Protein AF-A0A9N8WHA2-F1 (afdb_monomer_lite)

Sequence (95 aa):
MSRTQELTMQDITWKMIESAQIKIIKEAFRLRYRKDSKFISEYAGYVKNLRNAENQDEYIKYTAITLFPNSQDIENGIKDRHMTEEAVEDVLIDE

Foldseek 3Di:
DDPPPPPDPDPCDLVNVLVVLVVVLVVCVVVVPDCPDPSNCVSVVLSVCLVVDPDNVVSVVVVCCVVPVDPVVVVVVVVVPPPPPVVVVVVVDDD

Organism: NCBI:txid144530

Structure (mmCIF, N/CA/C/O backbone):
data_AF-A0A9N8WHA2-F1
#
_entry.id   AF-A0A9N8WHA2-F1
#
loop_
_atom_site.group_PDB
_atom_site.id
_atom_site.type_symbol
_atom_site.label_atom_id
_atom_site.label_alt_id
_atom_site.label_comp_id
_atom_site.label_asym_id
_atom_site.label_entity_id
_atom_site.label_seq_id
_atom_site.pdbx_PDB_ins_code
_atom_site.Cartn_x
_atom_site.Cartn_y
_atom_site.Cartn_z
_atom_site.occupancy
_atom_site.B_iso_or_equiv
_atom_site.auth_seq_id
_atom_site.auth_comp_id
_atom_site.auth_asym_id
_atom_site.auth_atom_id
_atom_site.pdbx_PDB_model_num
ATOM 1 N N . MET A 1 1 ? -11.029 34.459 -9.566 1.00 33.81 1 MET A N 1
ATOM 2 C CA . MET A 1 1 ? -10.135 33.743 -10.502 1.00 33.81 1 MET A CA 1
ATOM 3 C C . MET A 1 1 ? -9.613 32.518 -9.777 1.00 33.81 1 MET A C 1
ATOM 5 O O . MET A 1 1 ? -8.685 32.642 -8.988 1.00 33.81 1 MET A O 1
ATOM 9 N N . SER A 1 2 ? -10.276 31.376 -9.954 1.00 37.69 2 SER A N 1
ATOM 10 C CA . SER A 1 2 ? -9.890 30.125 -9.301 1.00 37.69 2 SER A CA 1
ATOM 11 C C . SER A 1 2 ? -8.648 29.575 -9.989 1.00 37.69 2 SER A C 1
ATOM 13 O O . SER A 1 2 ? -8.642 29.345 -11.196 1.00 37.69 2 SER A O 1
ATOM 15 N N . ARG A 1 3 ? -7.564 29.443 -9.225 1.00 43.09 3 ARG A N 1
ATOM 16 C CA . ARG A 1 3 ? -6.315 28.845 -9.683 1.00 43.09 3 ARG A CA 1
ATOM 17 C C . ARG A 1 3 ? -6.523 27.332 -9.675 1.00 43.09 3 ARG A C 1
ATOM 19 O O . ARG A 1 3 ? -6.245 26.692 -8.668 1.00 43.09 3 ARG A O 1
ATOM 26 N N . THR A 1 4 ? -7.041 26.775 -10.769 1.00 42.50 4 THR A N 1
ATOM 27 C CA . THR A 1 4 ? -6.960 25.332 -11.023 1.00 42.50 4 THR A CA 1
ATOM 28 C C . THR A 1 4 ? -5.480 24.983 -10.997 1.00 42.50 4 THR A C 1
ATOM 30 O O . THR A 1 4 ? -4.728 25.384 -11.884 1.00 42.50 4 THR A O 1
ATOM 33 N N . GLN A 1 5 ? -5.029 24.356 -9.911 1.00 52.19 5 GLN A N 1
ATOM 34 C CA . GLN A 1 5 ? -3.679 23.826 -9.830 1.00 52.19 5 GLN A CA 1
ATOM 35 C C . GLN A 1 5 ? -3.585 22.748 -10.902 1.00 52.19 5 GLN A C 1
ATOM 37 O O . GLN A 1 5 ? -4.160 21.671 -10.774 1.00 52.19 5 GLN A O 1
ATOM 42 N N . GLU A 1 6 ? -2.913 23.084 -11.995 1.00 41.88 6 GLU A N 1
ATOM 43 C CA . GLU A 1 6 ? -2.472 22.144 -13.006 1.00 41.88 6 GLU A CA 1
ATOM 44 C C . GLU A 1 6 ? -1.620 21.101 -12.271 1.00 41.88 6 GLU A C 1
ATOM 46 O O . GLU A 1 6 ? -0.492 21.374 -11.853 1.00 41.88 6 GLU A O 1
ATOM 51 N N . LEU A 1 7 ? -2.218 19.941 -11.980 1.00 45.12 7 LEU A N 1
ATOM 52 C CA . LEU A 1 7 ? -1.532 18.795 -11.398 1.00 45.12 7 LEU A CA 1
ATOM 53 C C . LEU A 1 7 ? -0.489 18.355 -12.420 1.00 45.12 7 LEU A C 1
ATOM 55 O O . LEU A 1 7 ? -0.755 17.525 -13.285 1.00 45.12 7 LEU A O 1
ATOM 59 N N . THR A 1 8 ? 0.698 18.956 -12.356 1.00 47.94 8 THR A N 1
ATOM 60 C CA . THR A 1 8 ? 1.868 18.430 -13.052 1.00 47.94 8 THR A CA 1
ATOM 61 C C . THR A 1 8 ? 1.966 16.955 -12.679 1.00 47.94 8 THR A C 1
ATOM 63 O O . THR A 1 8 ? 2.008 16.627 -11.491 1.00 47.94 8 THR A O 1
ATOM 66 N N . MET A 1 9 ? 1.902 16.066 -13.677 1.00 50.12 9 MET A N 1
ATOM 67 C CA . MET A 1 9 ? 2.112 14.632 -13.489 1.00 50.12 9 MET A CA 1
ATOM 68 C C . MET A 1 9 ? 3.550 14.432 -13.010 1.00 50.12 9 MET A C 1
ATOM 70 O O . MET A 1 9 ? 4.457 14.191 -13.798 1.00 50.12 9 MET A O 1
ATOM 74 N N . GLN A 1 10 ? 3.779 14.612 -11.714 1.00 61.81 10 GLN A N 1
ATOM 75 C CA . GLN A 1 10 ? 4.990 14.142 -11.073 1.00 61.81 10 GLN A CA 1
ATOM 76 C C . GLN A 1 10 ? 4.967 12.622 -11.175 1.00 61.81 10 GLN A C 1
ATOM 78 O O . GLN A 1 10 ? 3.946 12.002 -10.859 1.00 61.81 10 GLN A O 1
ATOM 83 N N . ASP A 1 11 ? 6.074 12.035 -11.625 1.00 76.50 11 ASP A N 1
ATOM 84 C CA . ASP A 1 11 ? 6.226 10.586 -11.667 1.00 76.50 11 ASP A CA 1
ATOM 85 C C . ASP A 1 11 ? 5.894 10.014 -10.284 1.00 76.50 11 ASP A C 1
ATOM 87 O O . ASP A 1 11 ? 6.551 10.319 -9.283 1.00 76.50 11 ASP A O 1
ATOM 91 N N . ILE A 1 12 ? 4.822 9.222 -10.208 1.00 81.00 12 ILE A N 1
ATOM 92 C CA . ILE A 1 12 ? 4.383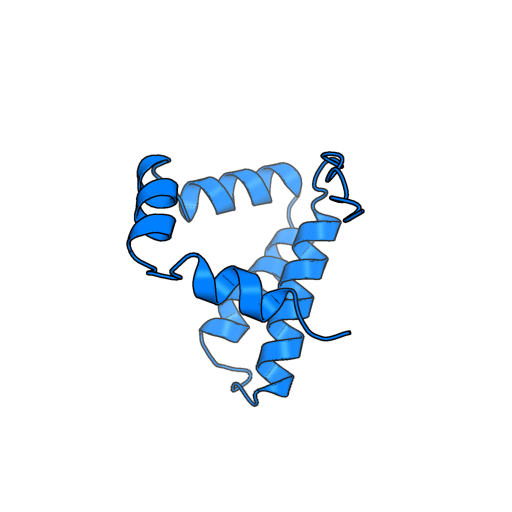 8.618 -8.953 1.00 81.00 12 ILE A CA 1
ATOM 93 C C . ILE A 1 12 ? 5.459 7.624 -8.526 1.00 81.00 12 ILE A C 1
ATOM 95 O O . ILE A 1 12 ? 5.607 6.556 -9.114 1.00 81.00 12 ILE A O 1
ATOM 99 N N . THR A 1 13 ? 6.197 7.966 -7.475 1.00 91.50 13 THR A N 1
ATOM 100 C CA . THR A 1 13 ? 7.229 7.081 -6.928 1.00 91.50 13 THR A CA 1
ATOM 101 C C . THR A 1 13 ? 6.627 6.063 -5.965 1.00 91.50 13 THR A C 1
ATOM 103 O O . THR A 1 13 ? 5.634 6.327 -5.275 1.00 91.50 13 THR A O 1
ATOM 106 N N . TRP A 1 14 ? 7.286 4.914 -5.808 1.00 93.62 14 TRP A N 1
ATOM 1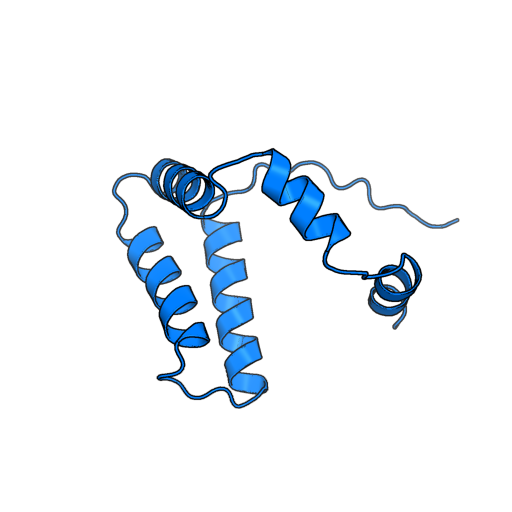07 C CA . TRP A 1 14 ? 6.884 3.922 -4.810 1.00 93.62 14 TRP A CA 1
ATOM 108 C C . TRP A 1 14 ? 6.837 4.480 -3.377 1.00 93.62 14 TRP A C 1
ATOM 110 O O . TRP A 1 14 ? 6.028 4.037 -2.562 1.00 93.62 14 TRP A O 1
ATOM 120 N N . LYS A 1 15 ? 7.646 5.504 -3.073 1.00 94.75 15 LYS A N 1
ATOM 121 C CA . LYS A 1 15 ? 7.636 6.224 -1.790 1.00 94.75 15 LYS A CA 1
ATOM 122 C C . LYS A 1 15 ? 6.366 7.033 -1.558 1.00 94.75 15 LYS A C 1
ATOM 124 O O . LYS A 1 15 ? 5.890 7.115 -0.420 1.00 94.75 15 LYS A O 1
ATOM 129 N N . MET A 1 16 ? 5.797 7.611 -2.612 1.00 94.75 16 MET A N 1
ATOM 130 C CA . MET A 1 16 ? 4.506 8.299 -2.530 1.00 94.75 16 MET A CA 1
ATOM 131 C C . MET A 1 16 ? 3.388 7.298 -2.238 1.00 94.75 16 MET A C 1
ATOM 133 O O . MET A 1 16 ? 2.565 7.541 -1.354 1.00 94.75 16 MET A O 1
ATOM 137 N N . ILE A 1 17 ? 3.416 6.137 -2.898 1.00 94.62 17 ILE A N 1
ATOM 138 C CA . ILE A 1 17 ? 2.446 5.059 -2.666 1.00 94.62 17 ILE A CA 1
ATOM 139 C C . ILE A 1 17 ? 2.588 4.493 -1.246 1.00 94.62 17 ILE A C 1
ATOM 141 O O . ILE A 1 17 ? 1.591 4.382 -0.536 1.00 94.62 17 ILE A O 1
ATOM 145 N N . GLU A 1 18 ? 3.810 4.217 -0.781 1.00 96.81 18 GLU A N 1
ATOM 146 C CA . GLU A 1 18 ? 4.085 3.809 0.606 1.00 96.81 18 GLU A CA 1
ATOM 147 C C . GLU A 1 18 ? 3.477 4.804 1.609 1.00 96.81 18 GLU A C 1
ATOM 149 O O . GLU A 1 18 ? 2.774 4.422 2.549 1.00 96.81 18 GLU A O 1
ATOM 154 N N . SER A 1 19 ? 3.717 6.096 1.384 1.00 96.81 19 SER A N 1
ATOM 155 C CA . SER A 1 19 ? 3.232 7.167 2.255 1.00 96.81 19 SER A CA 1
ATOM 156 C C . SER A 1 19 ? 1.706 7.245 2.277 1.00 96.81 19 SER A C 1
ATOM 158 O O . SER A 1 19 ? 1.120 7.436 3.345 1.00 96.81 19 SER A O 1
ATOM 160 N N . ALA A 1 20 ? 1.050 7.067 1.127 1.00 96.19 20 ALA A N 1
ATOM 161 C CA . ALA A 1 20 ? -0.407 7.040 1.032 1.00 96.19 20 ALA A CA 1
ATOM 162 C C . ALA A 1 20 ? -1.005 5.866 1.824 1.00 96.19 20 ALA A C 1
ATOM 164 O O . ALA A 1 20 ? -1.922 6.061 2.622 1.00 96.19 20 ALA A O 1
ATOM 165 N N . GLN A 1 21 ? -0.430 4.669 1.691 1.00 96.69 21 GLN A N 1
ATOM 166 C CA . GLN A 1 21 ? -0.868 3.476 2.424 1.00 96.69 21 GLN A CA 1
ATOM 167 C C . GLN A 1 21 ? -0.723 3.667 3.945 1.00 96.69 21 GLN A C 1
ATOM 169 O O . GLN A 1 21 ? -1.642 3.365 4.707 1.00 96.69 21 GLN A O 1
ATOM 174 N N . ILE A 1 22 ? 0.387 4.260 4.403 1.00 97.81 22 ILE A N 1
ATOM 175 C CA . ILE A 1 22 ? 0.600 4.586 5.825 1.00 97.81 22 ILE A CA 1
ATOM 176 C C . ILE A 1 22 ? -0.422 5.611 6.334 1.00 97.81 22 ILE A C 1
ATOM 178 O O . ILE A 1 22 ? -0.903 5.474 7.461 1.00 97.81 22 ILE A O 1
ATOM 182 N N . LYS A 1 23 ? -0.759 6.638 5.540 1.00 97.81 23 LYS A N 1
ATOM 183 C CA . LYS A 1 23 ? -1.785 7.627 5.915 1.00 97.81 23 LYS A CA 1
ATOM 184 C C . LYS A 1 23 ? -3.146 6.963 6.124 1.00 97.81 23 LYS A C 1
ATOM 186 O O . LYS A 1 23 ? -3.783 7.232 7.135 1.00 97.81 23 LYS A O 1
ATOM 191 N N . ILE A 1 24 ? -3.534 6.037 5.247 1.00 95.94 24 ILE A N 1
ATOM 192 C CA . ILE A 1 24 ? -4.791 5.283 5.379 1.00 95.94 24 ILE A CA 1
ATOM 193 C C . ILE A 1 24 ? -4.820 4.472 6.682 1.00 95.94 24 ILE A C 1
ATOM 195 O O . ILE A 1 24 ? -5.798 4.532 7.425 1.00 95.94 24 ILE A O 1
ATOM 199 N N . ILE A 1 25 ? -3.726 3.780 7.019 1.00 95.62 25 ILE A N 1
ATOM 200 C CA . ILE A 1 25 ? -3.612 3.035 8.286 1.00 95.62 25 ILE A CA 1
ATOM 201 C C . ILE A 1 25 ? -3.742 3.976 9.495 1.00 95.62 25 ILE A C 1
ATOM 203 O O . ILE A 1 25 ? -4.451 3.663 10.453 1.00 95.62 25 ILE A O 1
ATOM 207 N N . LYS A 1 26 ? -3.070 5.137 9.463 1.00 96.62 26 LYS A N 1
ATOM 208 C CA . LYS A 1 26 ? -3.136 6.137 10.543 1.00 96.62 26 LYS A CA 1
ATOM 209 C C . LYS A 1 26 ? -4.555 6.668 10.741 1.00 96.62 26 LYS A C 1
ATOM 211 O O . LYS A 1 26 ? -5.018 6.719 11.880 1.00 96.62 26 LYS A O 1
ATOM 216 N N . GLU A 1 27 ? -5.246 7.007 9.657 1.00 97.75 27 GLU A N 1
ATOM 217 C CA . GLU A 1 27 ? -6.633 7.473 9.721 1.00 97.75 27 GLU A CA 1
ATOM 218 C C . GLU A 1 27 ? -7.581 6.386 10.225 1.00 97.75 27 GLU A C 1
ATOM 220 O O . GLU A 1 27 ? -8.425 6.650 11.079 1.00 97.75 27 GLU A O 1
ATOM 225 N N . ALA A 1 28 ? -7.396 5.136 9.806 1.00 95.44 28 ALA A N 1
ATOM 226 C CA . ALA A 1 28 ? -8.189 4.032 10.329 1.00 95.44 28 ALA A CA 1
ATOM 227 C C . ALA A 1 28 ? -7.981 3.831 11.842 1.00 95.44 28 ALA A C 1
ATOM 229 O O . ALA A 1 28 ? -8.948 3.610 12.574 1.00 95.44 28 ALA A O 1
ATOM 230 N N . PHE A 1 29 ? -6.759 4.002 12.358 1.00 95.06 29 PHE A N 1
ATOM 231 C CA . PHE A 1 29 ? -6.543 4.029 13.808 1.00 95.06 29 PHE A CA 1
ATOM 232 C C . PHE A 1 29 ? -7.205 5.228 14.490 1.00 95.06 29 PHE A C 1
ATOM 234 O O . PHE A 1 29 ? -7.786 5.055 15.565 1.00 95.06 29 PHE A O 1
ATOM 241 N N . ARG A 1 30 ? -7.183 6.418 13.875 1.00 96.38 30 ARG A N 1
ATOM 242 C CA . ARG A 1 30 ? -7.906 7.597 14.385 1.00 96.38 30 ARG A CA 1
ATOM 243 C C . ARG A 1 30 ? -9.414 7.333 14.474 1.00 96.38 30 ARG A C 1
ATOM 245 O O . ARG A 1 30 ? -10.048 7.722 15.453 1.00 96.38 30 ARG A O 1
ATOM 252 N N . LEU A 1 31 ? -9.959 6.597 13.508 1.00 96.56 31 LEU A N 1
ATOM 253 C CA . LEU A 1 31 ? -11.350 6.134 13.458 1.00 96.56 31 LEU A CA 1
ATOM 254 C C . LEU A 1 31 ? -11.620 4.874 14.304 1.00 96.56 31 LEU A C 1
ATOM 256 O O . LEU A 1 31 ? -12.704 4.302 14.229 1.00 96.56 31 LEU A O 1
ATOM 260 N N . ARG A 1 32 ? -10.665 4.452 15.144 1.00 95.25 32 ARG A N 1
ATOM 261 C CA . ARG A 1 32 ? -10.784 3.322 16.085 1.00 95.25 32 ARG A CA 1
ATOM 262 C C . ARG A 1 32 ? -11.009 1.951 15.431 1.00 95.25 32 ARG A C 1
ATOM 264 O O . ARG A 1 32 ? -11.546 1.049 16.077 1.00 95.25 32 ARG A O 1
ATOM 271 N N . TYR A 1 33 ? -10.550 1.750 14.195 1.00 94.75 33 TYR A N 1
ATOM 272 C CA . TYR A 1 33 ? -10.481 0.409 13.609 1.00 94.75 33 TYR A CA 1
ATOM 273 C C . TYR A 1 33 ? -9.587 -0.495 14.466 1.00 94.75 33 TYR A C 1
ATOM 275 O O . TYR A 1 33 ? -8.540 -0.075 14.971 1.00 94.75 33 TYR A O 1
ATOM 283 N N . ARG A 1 34 ? -9.986 -1.763 14.627 1.00 94.19 34 ARG A N 1
ATOM 284 C CA . ARG A 1 34 ? -9.167 -2.733 15.362 1.00 94.19 34 ARG A CA 1
ATOM 285 C C . ARG A 1 34 ? -7.884 -3.040 14.591 1.00 94.19 34 ARG A C 1
ATOM 287 O O . ARG A 1 34 ? -7.896 -3.144 13.364 1.00 94.19 34 ARG A O 1
ATOM 294 N N . LYS A 1 35 ? -6.779 -3.222 15.319 1.00 88.75 35 LYS A N 1
ATOM 295 C CA . LYS A 1 35 ? -5.451 -3.501 14.741 1.00 88.75 35 LYS A CA 1
ATOM 296 C C . LYS A 1 35 ? -5.402 -4.794 13.928 1.00 88.75 35 LYS A C 1
ATOM 298 O O . LYS A 1 35 ? -4.635 -4.879 12.980 1.00 88.75 35 LYS A O 1
ATOM 303 N N . ASP A 1 36 ? -6.211 -5.769 14.309 1.00 90.75 36 ASP A N 1
ATOM 304 C CA . ASP A 1 36 ? -6.369 -7.071 13.663 1.00 90.75 36 ASP A CA 1
ATOM 305 C C . ASP A 1 36 ? -7.478 -7.081 12.599 1.00 90.75 36 ASP A C 1
ATOM 307 O O . ASP A 1 36 ? -7.788 -8.130 12.039 1.00 90.75 36 ASP A O 1
ATOM 311 N N . SER A 1 37 ? -8.090 -5.930 12.298 1.00 95.31 37 SER A N 1
ATOM 312 C CA . SER A 1 37 ? -9.080 -5.860 11.226 1.00 95.31 37 SER A CA 1
ATOM 313 C C . SER A 1 37 ? -8.440 -6.184 9.878 1.00 95.31 37 SER A C 1
ATOM 315 O O . SER A 1 37 ? -7.316 -5.765 9.588 1.00 95.31 37 SER A O 1
ATOM 317 N N . LYS A 1 38 ? -9.202 -6.885 9.029 1.00 94.88 38 LYS A N 1
ATOM 318 C CA . LYS A 1 38 ? -8.783 -7.242 7.670 1.00 94.88 38 LYS A CA 1
ATOM 319 C C . LYS A 1 38 ? -8.265 -6.016 6.906 1.00 94.88 38 LYS A C 1
ATOM 321 O O . LYS A 1 38 ? -7.153 -6.062 6.395 1.00 94.88 38 LYS A O 1
ATOM 326 N N . PHE A 1 39 ? -8.994 -4.900 6.977 1.00 92.56 39 PHE A N 1
ATOM 327 C CA . PHE A 1 39 ? -8.594 -3.616 6.398 1.00 92.56 39 PHE A CA 1
ATOM 328 C C . PHE A 1 39 ? -7.186 -3.182 6.837 1.00 92.56 39 PHE A C 1
ATOM 330 O O . PHE A 1 39 ? -6.306 -3.005 6.003 1.00 92.56 39 PHE A O 1
ATOM 337 N N . ILE A 1 40 ? -6.922 -3.073 8.145 1.00 95.69 40 ILE A N 1
ATOM 338 C CA . ILE A 1 40 ? -5.589 -2.680 8.634 1.00 95.69 40 ILE A CA 1
ATOM 339 C C . ILE A 1 40 ? -4.521 -3.679 8.175 1.00 95.69 40 ILE A C 1
ATOM 341 O O . ILE A 1 40 ? -3.437 -3.270 7.754 1.00 95.69 40 ILE A O 1
ATOM 345 N N . SER A 1 41 ? -4.823 -4.978 8.243 1.00 95.12 41 SER A N 1
ATOM 346 C CA . SER A 1 41 ? -3.870 -6.032 7.893 1.00 95.12 41 SER A CA 1
ATOM 347 C C . SER A 1 41 ? -3.481 -6.025 6.412 1.00 95.12 41 SER A C 1
ATOM 349 O O . SER A 1 41 ? -2.310 -6.237 6.102 1.00 95.12 41 SER A O 1
ATOM 351 N N . GLU A 1 42 ? -4.412 -5.713 5.507 1.00 94.56 42 GLU A N 1
ATOM 352 C CA . GLU A 1 42 ? -4.162 -5.647 4.063 1.00 94.56 42 GLU A CA 1
ATOM 353 C C . GLU A 1 42 ? -3.232 -4.480 3.715 1.00 94.56 42 GLU A C 1
ATOM 355 O O . GLU A 1 42 ? -2.202 -4.683 3.069 1.00 94.56 42 GLU A O 1
ATOM 360 N N . TYR A 1 43 ? -3.519 -3.279 4.225 1.00 96.00 43 TYR A N 1
ATOM 361 C CA . TYR A 1 43 ? -2.677 -2.098 3.998 1.00 96.00 43 TYR A CA 1
ATOM 362 C C . TYR A 1 43 ? -1.294 -2.242 4.652 1.00 96.00 43 TYR A C 1
ATOM 364 O O . TYR A 1 43 ? -0.268 -1.903 4.054 1.00 96.00 43 TYR A O 1
ATOM 372 N N . ALA A 1 44 ? -1.229 -2.780 5.874 1.00 96.12 44 ALA A N 1
ATOM 373 C CA . ALA A 1 44 ? 0.046 -3.039 6.542 1.00 96.12 44 ALA A CA 1
ATOM 374 C C . ALA A 1 44 ? 0.862 -4.119 5.808 1.00 96.12 44 ALA A C 1
ATOM 376 O O . ALA A 1 44 ? 2.082 -3.985 5.668 1.00 96.12 44 ALA A O 1
ATOM 377 N N . GLY A 1 45 ? 0.191 -5.162 5.310 1.00 96.50 45 GLY A N 1
ATOM 378 C CA . GLY A 1 45 ? 0.782 -6.207 4.479 1.00 96.50 45 GLY A CA 1
ATOM 379 C C . GLY A 1 45 ? 1.357 -5.645 3.181 1.00 96.50 45 GLY A C 1
ATOM 380 O O . GLY A 1 45 ? 2.507 -5.935 2.854 1.00 96.50 45 GLY A O 1
ATOM 381 N N . TYR A 1 46 ? 0.617 -4.762 2.505 1.00 97.00 46 TYR A N 1
ATOM 382 C CA . TYR A 1 46 ? 1.092 -4.069 1.310 1.00 97.00 46 TYR A CA 1
ATOM 383 C C . TYR A 1 46 ? 2.383 -3.287 1.582 1.00 97.00 46 TYR A C 1
ATOM 385 O O . TYR A 1 46 ? 3.367 -3.463 0.868 1.00 97.00 46 TYR A O 1
ATOM 393 N N . VAL A 1 47 ? 2.417 -2.461 2.636 1.00 97.56 47 VAL A N 1
ATOM 394 C CA . VAL A 1 47 ? 3.613 -1.671 2.993 1.00 97.56 47 VAL A CA 1
ATOM 395 C C . VAL A 1 47 ? 4.803 -2.578 3.298 1.00 97.56 47 VAL A C 1
ATOM 397 O O . VAL A 1 47 ? 5.922 -2.302 2.861 1.00 97.56 47 VAL A O 1
ATOM 400 N N . LYS A 1 48 ? 4.576 -3.670 4.037 1.00 97.94 48 LYS A N 1
ATOM 401 C CA . LYS A 1 48 ? 5.624 -4.645 4.357 1.00 97.94 48 LYS A CA 1
ATOM 402 C C . LYS A 1 48 ? 6.203 -5.270 3.088 1.00 97.94 48 LYS A C 1
ATOM 404 O O . LYS A 1 48 ? 7.421 -5.317 2.945 1.00 97.94 48 LYS A O 1
ATOM 409 N N . ASN A 1 49 ? 5.349 -5.731 2.183 1.00 97.56 49 ASN A N 1
ATOM 410 C CA . ASN A 1 49 ? 5.777 -6.381 0.949 1.00 97.56 49 ASN A CA 1
ATOM 411 C C . ASN A 1 49 ? 6.469 -5.392 0.003 1.00 97.56 49 ASN A C 1
ATOM 413 O O . ASN A 1 49 ? 7.531 -5.712 -0.517 1.00 97.56 49 ASN A O 1
ATOM 417 N N . LEU A 1 50 ? 5.949 -4.167 -0.126 1.00 97.25 50 LEU A N 1
ATOM 418 C CA . LEU A 1 50 ? 6.564 -3.105 -0.925 1.00 97.25 50 LEU A CA 1
ATOM 419 C C . LEU A 1 50 ? 7.992 -2.789 -0.461 1.00 97.25 50 LEU A C 1
ATOM 421 O O . LEU A 1 50 ? 8.894 -2.664 -1.279 1.00 97.25 50 LEU A O 1
ATOM 425 N N . ARG A 1 51 ? 8.221 -2.684 0.853 1.00 97.31 51 ARG A N 1
ATOM 426 C CA . ARG A 1 51 ? 9.561 -2.420 1.412 1.00 97.31 51 ARG A CA 1
ATOM 427 C C . ARG A 1 51 ? 10.560 -3.545 1.158 1.00 97.31 51 ARG A C 1
ATOM 429 O O . ARG A 1 51 ? 11.754 -3.271 1.101 1.00 97.31 51 ARG A O 1
ATOM 436 N N . ASN A 1 52 ? 10.071 -4.777 1.048 1.00 97.88 52 ASN A N 1
ATOM 437 C CA . ASN A 1 52 ? 10.889 -5.977 0.892 1.00 97.88 52 ASN A CA 1
ATOM 438 C C . ASN A 1 52 ? 11.012 -6.439 -0.567 1.00 97.88 52 ASN A C 1
ATOM 440 O O . ASN A 1 52 ? 11.704 -7.420 -0.825 1.00 97.88 52 ASN A O 1
ATOM 444 N N . ALA A 1 53 ? 10.326 -5.785 -1.504 1.00 97.44 53 ALA A N 1
ATOM 445 C CA . ALA A 1 53 ? 10.397 -6.129 -2.914 1.00 97.44 53 ALA A CA 1
ATOM 446 C C . ALA A 1 53 ? 11.800 -5.841 -3.470 1.00 97.44 53 ALA A C 1
ATOM 448 O O . ALA A 1 53 ? 12.372 -4.785 -3.197 1.00 97.44 53 ALA A O 1
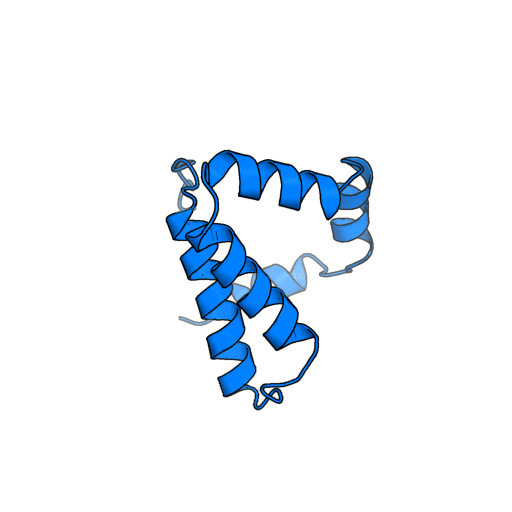ATOM 449 N N . GLU A 1 54 ? 12.319 -6.756 -4.293 1.00 97.25 54 GLU A N 1
ATOM 450 C CA . GLU A 1 54 ? 13.574 -6.553 -5.034 1.00 97.25 54 GLU A CA 1
ATOM 451 C C . GLU A 1 54 ? 13.469 -5.356 -5.988 1.00 97.25 54 GLU A C 1
ATOM 453 O O . GLU A 1 54 ? 14.418 -4.592 -6.149 1.00 97.25 54 GLU A O 1
ATOM 458 N N . ASN A 1 55 ? 12.280 -5.165 -6.567 1.00 96.81 55 ASN A N 1
ATOM 459 C CA . ASN A 1 55 ? 11.918 -4.025 -7.394 1.00 96.81 55 ASN A CA 1
ATOM 460 C C . ASN A 1 55 ? 10.535 -3.503 -6.974 1.00 96.81 55 ASN A C 1
ATOM 462 O O . ASN A 1 55 ? 9.509 -4.155 -7.187 1.00 96.81 55 ASN A O 1
ATOM 466 N N . GLN A 1 56 ? 10.504 -2.322 -6.355 1.00 96.12 56 GLN A N 1
ATOM 467 C CA . GLN A 1 56 ? 9.282 -1.726 -5.813 1.00 96.12 56 GLN A CA 1
ATOM 468 C C . GLN A 1 56 ? 8.292 -1.336 -6.911 1.00 96.12 56 GLN A C 1
ATOM 470 O O . GLN A 1 56 ? 7.089 -1.553 -6.754 1.00 96.12 56 GLN A O 1
ATOM 475 N N . ASP A 1 57 ? 8.788 -0.798 -8.024 1.00 91.81 57 ASP A N 1
ATOM 476 C CA . ASP A 1 57 ? 7.945 -0.346 -9.130 1.00 91.81 57 ASP A CA 1
ATOM 477 C C . ASP A 1 57 ? 7.280 -1.537 -9.827 1.00 91.81 57 ASP A C 1
ATOM 479 O O . ASP A 1 57 ? 6.102 -1.484 -10.183 1.00 91.81 57 ASP A O 1
ATOM 483 N N . GLU A 1 58 ? 8.008 -2.642 -9.980 1.00 94.12 58 GLU A N 1
ATOM 484 C CA . GLU A 1 58 ? 7.462 -3.888 -10.516 1.00 94.12 58 GLU A CA 1
ATOM 485 C C . GLU A 1 58 ? 6.440 -4.523 -9.561 1.00 94.12 58 GLU A C 1
ATOM 487 O O . GLU A 1 58 ? 5.350 -4.904 -9.992 1.00 94.12 58 GLU A O 1
ATOM 492 N N . TYR A 1 59 ? 6.722 -4.545 -8.254 1.00 96.25 59 TYR A N 1
ATOM 493 C CA . TYR A 1 59 ? 5.759 -5.001 -7.248 1.00 96.25 59 TYR A CA 1
ATOM 494 C C . TYR A 1 59 ? 4.452 -4.191 -7.285 1.00 96.25 59 TYR A C 1
ATOM 496 O O . TYR A 1 59 ? 3.362 -4.769 -7.247 1.00 96.25 59 TYR A O 1
ATOM 504 N N . ILE A 1 60 ? 4.543 -2.861 -7.395 1.00 92.75 60 ILE A N 1
ATOM 505 C CA . ILE A 1 60 ? 3.375 -1.977 -7.524 1.00 92.75 60 ILE A CA 1
ATOM 506 C C . ILE A 1 60 ? 2.577 -2.327 -8.779 1.00 92.75 60 ILE A C 1
ATOM 508 O O . ILE A 1 60 ? 1.360 -2.497 -8.691 1.00 92.75 60 ILE A O 1
ATOM 512 N N . LYS A 1 61 ? 3.250 -2.467 -9.928 1.00 89.62 61 LYS A N 1
ATOM 513 C CA . LYS A 1 61 ? 2.603 -2.809 -11.203 1.00 89.62 61 LYS A CA 1
ATOM 514 C C . LYS A 1 61 ? 1.860 -4.140 -11.114 1.00 89.62 61 LYS A C 1
ATOM 516 O O . LYS A 1 61 ? 0.677 -4.184 -11.444 1.00 89.62 61 LYS A O 1
ATOM 521 N N . TYR A 1 62 ? 2.498 -5.199 -10.617 1.00 91.50 62 TYR A N 1
ATOM 522 C CA . TYR A 1 62 ? 1.833 -6.497 -10.466 1.00 91.50 62 TYR A CA 1
ATOM 523 C C . TYR A 1 62 ? 0.685 -6.456 -9.467 1.00 91.50 62 TYR A C 1
ATOM 525 O O . TYR A 1 62 ? -0.362 -7.056 -9.717 1.00 91.50 62 TYR A O 1
ATOM 533 N N . THR A 1 63 ? 0.849 -5.737 -8.357 1.00 90.50 63 THR A N 1
ATOM 534 C CA . THR A 1 63 ? -0.226 -5.602 -7.371 1.00 90.50 63 THR A CA 1
ATOM 535 C C . THR A 1 63 ? -1.425 -4.878 -7.980 1.00 90.50 63 THR A C 1
ATOM 537 O O . THR A 1 63 ? -2.553 -5.332 -7.812 1.00 90.50 63 THR A O 1
ATOM 540 N N . ALA A 1 64 ? -1.198 -3.812 -8.752 1.00 87.31 64 ALA A N 1
ATOM 541 C CA . ALA A 1 64 ? -2.256 -3.095 -9.457 1.00 87.31 64 ALA A CA 1
ATOM 542 C C . ALA A 1 64 ? -2.963 -3.983 -10.493 1.00 87.31 64 ALA A C 1
ATOM 544 O O . ALA A 1 64 ? -4.187 -4.028 -10.497 1.00 87.31 64 ALA A O 1
ATOM 545 N N . ILE A 1 65 ? -2.216 -4.742 -11.303 1.00 84.88 65 ILE A N 1
ATOM 546 C CA . ILE A 1 65 ? -2.789 -5.692 -12.275 1.00 84.88 65 ILE A CA 1
ATOM 547 C C . ILE A 1 65 ? -3.609 -6.777 -11.565 1.00 84.88 65 ILE A C 1
ATOM 549 O O . ILE A 1 65 ? -4.677 -7.151 -12.031 1.00 84.88 65 ILE A O 1
ATOM 553 N N . THR A 1 66 ? -3.139 -7.274 -10.419 1.00 84.38 66 THR A N 1
ATOM 554 C CA . THR A 1 66 ? -3.848 -8.315 -9.658 1.00 84.38 66 THR A CA 1
ATOM 555 C C . THR A 1 66 ? -5.144 -7.789 -9.043 1.00 84.38 66 THR A C 1
ATOM 557 O O . THR A 1 66 ? -6.146 -8.499 -9.022 1.00 84.38 66 THR A O 1
ATOM 560 N N . LEU A 1 67 ? -5.131 -6.556 -8.528 1.00 82.00 67 LEU A N 1
ATOM 561 C CA . LEU A 1 67 ? -6.299 -5.927 -7.904 1.00 82.00 67 LEU A CA 1
ATOM 562 C C . LEU A 1 67 ? -7.307 -5.402 -8.931 1.00 82.00 67 LEU A C 1
ATOM 564 O O . LEU A 1 67 ? -8.504 -5.383 -8.655 1.00 82.00 67 LEU A O 1
ATOM 568 N N . PHE A 1 68 ? -6.825 -4.993 -10.103 1.00 80.19 68 PHE A N 1
ATOM 569 C CA . PHE A 1 68 ? -7.617 -4.422 -11.188 1.00 80.19 68 PHE A CA 1
ATOM 570 C C . PHE A 1 68 ? -7.296 -5.156 -12.499 1.00 80.19 68 PHE A C 1
ATOM 572 O O . PHE A 1 68 ? -6.666 -4.586 -13.392 1.00 80.19 68 PHE A O 1
ATOM 579 N N . PRO A 1 69 ? -7.699 -6.436 -12.620 1.00 69.31 69 PRO A N 1
ATOM 580 C CA . PRO A 1 69 ? -7.334 -7.277 -13.758 1.00 69.31 69 PRO A CA 1
ATOM 581 C C . PRO A 1 69 ? -7.930 -6.799 -15.088 1.00 69.31 69 PRO A C 1
ATOM 583 O O . PRO A 1 69 ? -7.365 -7.104 -16.136 1.00 69.31 69 PRO A O 1
ATOM 586 N N . ASN A 1 70 ? -9.014 -6.011 -15.064 1.00 72.38 70 ASN A N 1
ATOM 587 C CA . ASN A 1 70 ? -9.602 -5.409 -16.258 1.00 72.38 70 ASN A CA 1
ATOM 588 C C . ASN A 1 70 ? -9.626 -3.881 -16.154 1.00 72.38 70 ASN A C 1
ATOM 590 O O . ASN A 1 70 ? -10.123 -3.311 -15.183 1.00 72.38 70 ASN A O 1
ATOM 594 N N . SER A 1 71 ? -9.193 -3.202 -17.215 1.00 55.50 71 SER A N 1
ATOM 595 C CA . SER A 1 71 ? -9.331 -1.746 -17.356 1.00 55.50 71 SER A CA 1
ATOM 596 C C . SER A 1 71 ? -10.794 -1.274 -17.364 1.00 55.50 71 SER A C 1
ATOM 598 O O . SER A 1 71 ? -11.065 -0.144 -16.968 1.00 55.50 71 SER A O 1
ATOM 600 N N . GLN A 1 72 ? -11.743 -2.140 -17.747 1.00 56.22 72 GLN A N 1
ATOM 601 C CA . GLN A 1 72 ? -13.185 -1.855 -17.696 1.00 56.22 72 GLN A CA 1
ATOM 602 C C . GLN A 1 72 ? -13.742 -1.787 -16.262 1.00 56.22 72 GLN A C 1
ATOM 604 O O . GLN A 1 72 ? -14.678 -1.031 -16.011 1.00 56.22 72 GLN A O 1
ATOM 609 N N . ASP A 1 73 ? -13.146 -2.499 -15.301 1.00 52.84 73 ASP A N 1
ATOM 610 C CA . ASP A 1 73 ? -13.610 -2.496 -13.905 1.00 52.84 73 ASP A CA 1
ATOM 611 C C . ASP A 1 73 ? -13.223 -1.203 -13.169 1.00 52.84 73 ASP A C 1
ATOM 613 O O . ASP A 1 73 ? -13.878 -0.810 -12.206 1.00 52.84 73 ASP A O 1
ATOM 617 N N . ILE A 1 74 ? -12.204 -0.486 -13.656 1.00 52.75 74 ILE A N 1
ATOM 618 C CA . ILE A 1 74 ? -11.841 0.853 -13.168 1.00 52.75 74 ILE A CA 1
ATOM 619 C C . ILE A 1 74 ? -12.926 1.865 -13.564 1.00 52.75 74 ILE A C 1
ATOM 621 O O . ILE A 1 74 ? -13.357 2.662 -12.734 1.00 52.75 74 ILE A O 1
ATOM 625 N N . GLU A 1 75 ? -13.412 1.804 -14.807 1.00 50.44 75 GLU A N 1
ATOM 626 C CA . GLU A 1 75 ? -14.485 2.675 -15.300 1.00 50.44 75 GLU A CA 1
ATOM 627 C C . GLU A 1 75 ? -15.833 2.343 -14.638 1.00 50.44 75 GLU A C 1
ATOM 629 O O . GLU A 1 75 ? -16.578 3.245 -14.250 1.00 50.44 75 GLU A O 1
ATOM 634 N N . ASN A 1 76 ? -16.126 1.056 -14.433 1.00 50.53 76 ASN A N 1
ATOM 635 C CA . ASN A 1 76 ? -17.353 0.615 -13.770 1.00 50.53 76 ASN A CA 1
ATOM 636 C C . ASN A 1 76 ? -17.320 0.848 -12.251 1.00 50.53 76 ASN A C 1
ATOM 638 O O . ASN A 1 76 ? -18.333 1.234 -11.685 1.00 50.53 76 ASN A O 1
ATOM 642 N N . GLY A 1 77 ? -16.165 0.741 -11.586 1.00 50.28 77 GLY A N 1
ATOM 643 C CA . GLY A 1 77 ? -16.018 1.062 -10.159 1.00 50.28 77 GLY A CA 1
ATOM 644 C C . GLY A 1 77 ? -16.112 2.561 -9.829 1.00 50.28 77 GLY A C 1
ATOM 645 O O . GLY A 1 77 ? -16.359 2.919 -8.670 1.00 50.28 77 GLY A O 1
ATOM 646 N N . ILE A 1 78 ? -15.921 3.429 -10.832 1.00 52.78 78 ILE A N 1
ATOM 647 C CA . ILE A 1 78 ? -16.222 4.871 -10.776 1.00 52.78 78 ILE A CA 1
ATOM 648 C C . ILE A 1 78 ? -17.727 5.119 -10.977 1.00 52.78 78 ILE A C 1
ATOM 650 O O . ILE A 1 78 ? -18.267 6.036 -10.372 1.00 52.78 78 ILE A O 1
ATOM 654 N N . LYS A 1 79 ? -18.418 4.289 -11.770 1.00 47.34 79 LYS A N 1
ATOM 655 C CA . LYS A 1 79 ? -19.868 4.402 -12.024 1.00 47.34 79 LYS A CA 1
ATOM 656 C C . LYS A 1 79 ? -20.734 3.772 -10.922 1.00 47.34 79 LYS A C 1
ATOM 658 O O . LYS A 1 79 ? -21.772 4.328 -10.584 1.00 47.34 79 LYS A O 1
ATOM 663 N N . ASP A 1 80 ? -20.293 2.665 -10.323 1.00 46.81 80 ASP A N 1
ATOM 664 C CA . ASP A 1 80 ? -21.025 1.933 -9.274 1.00 46.81 80 ASP A CA 1
ATOM 665 C C . ASP A 1 80 ? -20.953 2.617 -7.903 1.00 46.81 80 ASP A C 1
ATOM 667 O O . ASP A 1 80 ? -21.807 2.409 -7.038 1.00 46.81 80 ASP A O 1
ATOM 671 N N . ARG A 1 81 ? -19.961 3.487 -7.698 1.00 47.03 81 ARG A N 1
ATOM 672 C CA . ARG A 1 81 ? -20.007 4.482 -6.630 1.00 47.03 81 ARG A CA 1
ATOM 673 C C . ARG A 1 81 ? -20.602 5.748 -7.217 1.00 47.03 81 ARG A C 1
ATOM 675 O O . ARG A 1 81 ? -19.868 6.582 -7.728 1.00 47.03 81 ARG A O 1
ATOM 682 N N . HIS A 1 82 ? -21.915 5.916 -7.080 1.00 45.69 82 HIS A N 1
ATOM 683 C CA . HIS A 1 82 ? -22.558 7.230 -7.112 1.00 45.69 82 HIS A CA 1
ATOM 684 C C . HIS A 1 82 ? -21.955 8.138 -6.016 1.00 45.69 82 HIS A C 1
ATOM 686 O O . HIS A 1 82 ? -22.592 8.425 -5.008 1.00 45.69 82 HIS A O 1
ATOM 692 N N . MET A 1 83 ? -20.715 8.596 -6.185 1.00 46.62 83 MET A N 1
ATOM 693 C CA . MET A 1 83 ? -20.392 9.961 -5.811 1.00 46.62 83 MET A CA 1
ATOM 694 C C . MET A 1 83 ? -20.910 10.785 -6.977 1.00 46.62 83 MET A C 1
ATOM 696 O O . MET A 1 83 ? -20.262 10.903 -8.015 1.00 46.62 83 MET A O 1
ATOM 700 N N . THR A 1 84 ? -22.150 11.248 -6.841 1.00 47.78 84 THR A N 1
ATOM 701 C CA . THR A 1 84 ? -22.656 12.349 -7.655 1.00 47.78 84 THR A CA 1
ATOM 702 C C . THR A 1 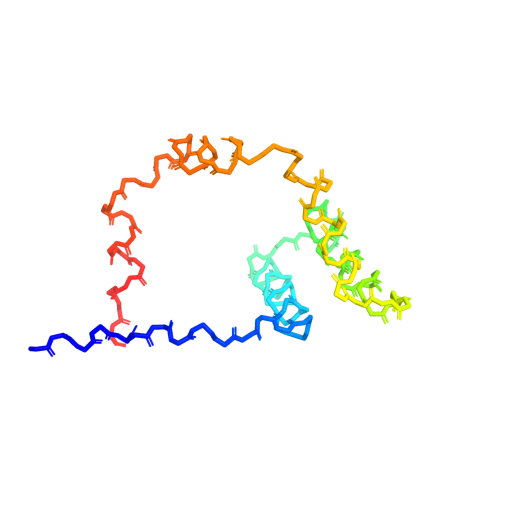84 ? -21.629 13.480 -7.600 1.00 47.78 84 THR A C 1
ATOM 704 O O . THR A 1 84 ? -20.951 13.640 -6.585 1.00 47.78 84 THR A O 1
ATOM 707 N N . GLU A 1 85 ? -21.477 14.238 -8.686 1.00 49.16 85 GLU A N 1
ATOM 708 C CA . GLU A 1 85 ? -20.518 15.356 -8.787 1.00 49.16 85 GLU A CA 1
ATOM 709 C C . GLU A 1 85 ? -20.583 16.312 -7.572 1.00 49.16 85 GLU A C 1
ATOM 711 O O . GLU A 1 85 ? -19.568 16.865 -7.165 1.00 49.16 85 GLU A O 1
ATOM 716 N N . GLU A 1 86 ? -21.740 16.379 -6.911 1.00 48.66 86 GLU A N 1
ATOM 717 C CA . GLU A 1 86 ? -22.011 17.071 -5.644 1.00 48.66 86 GLU A CA 1
ATOM 718 C C . GLU A 1 86 ? -21.105 16.631 -4.466 1.00 48.66 86 GLU A C 1
ATOM 720 O O . GLU A 1 86 ? -20.616 17.468 -3.714 1.00 48.66 86 GLU A O 1
ATOM 725 N N . ALA A 1 87 ? -20.775 15.339 -4.331 1.00 49.47 87 ALA A N 1
ATOM 726 C CA . ALA A 1 87 ? -19.923 14.835 -3.240 1.00 49.47 87 ALA A CA 1
ATOM 727 C C . ALA A 1 87 ? -18.423 15.132 -3.439 1.00 49.47 87 ALA A C 1
ATOM 729 O O . ALA A 1 87 ? -17.632 14.995 -2.505 1.00 49.47 87 ALA A O 1
ATOM 730 N N . VAL A 1 88 ? -18.014 15.504 -4.657 1.00 49.00 88 VAL A N 1
ATOM 731 C CA . VAL A 1 88 ? -16.633 15.914 -4.959 1.00 49.00 88 VAL A CA 1
ATOM 732 C C . VAL A 1 88 ? -16.438 17.405 -4.656 1.00 49.00 88 VAL A C 1
ATOM 734 O O . VAL A 1 88 ? -15.343 17.794 -4.249 1.00 49.00 88 VAL A O 1
ATOM 737 N N . GLU A 1 89 ? -17.490 18.223 -4.775 1.00 50.16 89 GLU A N 1
ATOM 738 C CA . GLU A 1 89 ? -17.461 19.640 -4.382 1.00 50.16 89 GLU A CA 1
ATOM 739 C C . GLU A 1 89 ? -17.432 19.825 -2.854 1.00 50.16 89 GLU A C 1
ATOM 741 O O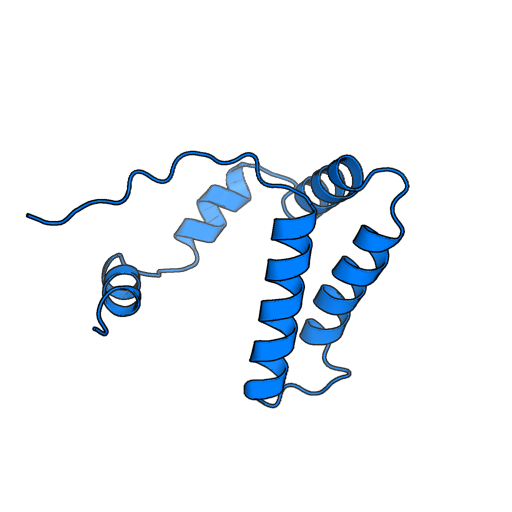 . GLU A 1 89 ? -16.662 20.656 -2.371 1.00 50.16 89 GLU A O 1
ATOM 746 N N . ASP A 1 90 ? -18.128 18.983 -2.083 1.00 44.91 90 ASP A N 1
ATOM 747 C CA . ASP A 1 90 ? -18.113 19.032 -0.606 1.00 44.91 90 ASP A CA 1
ATOM 748 C C . ASP A 1 90 ? -16.750 18.670 0.025 1.00 44.91 90 ASP A C 1
ATOM 750 O O . ASP A 1 90 ? -16.477 19.012 1.173 1.00 44.91 90 ASP A O 1
ATOM 754 N N . VAL A 1 91 ? -15.855 17.995 -0.706 1.00 47.62 91 VAL A N 1
ATOM 755 C CA . VAL A 1 91 ? -14.488 17.687 -0.227 1.00 47.62 91 V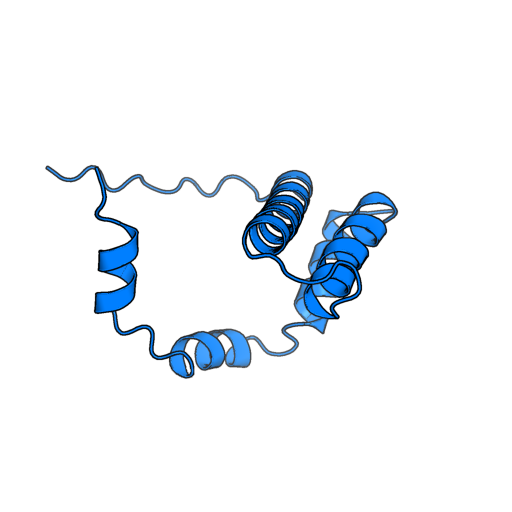AL A CA 1
ATOM 756 C C . VAL A 1 91 ? -13.507 18.834 -0.525 1.00 47.62 91 VAL A C 1
ATOM 758 O O . VAL A 1 91 ? -12.385 18.836 -0.015 1.00 47.62 91 VAL A O 1
ATOM 761 N N . LEU A 1 92 ? -13.913 19.826 -1.325 1.00 46.50 92 LEU A N 1
ATOM 762 C CA . LEU A 1 92 ? -13.079 20.966 -1.723 1.00 46.50 92 LEU A CA 1
ATOM 763 C C . LEU A 1 92 ? -13.560 22.318 -1.180 1.00 46.50 92 LEU A C 1
ATOM 765 O O . LEU A 1 92 ? -13.016 23.350 -1.577 1.00 46.50 92 LEU A O 1
ATOM 769 N N . ILE A 1 93 ? -14.504 22.332 -0.239 1.00 49.59 93 ILE A N 1
ATOM 770 C CA . ILE A 1 93 ? -14.867 23.538 0.508 1.00 49.59 93 ILE A CA 1
ATOM 771 C C . ILE A 1 93 ? -14.787 23.235 2.003 1.00 49.59 93 ILE A C 1
ATOM 773 O O . ILE A 1 93 ? -15.754 22.809 2.614 1.00 49.59 93 ILE A O 1
ATOM 777 N N . ASP A 1 94 ? -13.607 23.463 2.569 1.00 43.38 94 ASP A N 1
ATOM 778 C CA . ASP A 1 94 ? -13.458 24.074 3.889 1.00 43.38 94 ASP A CA 1
ATOM 779 C C . ASP A 1 94 ? -12.066 24.734 3.942 1.00 43.38 94 ASP A C 1
ATOM 781 O O . ASP A 1 94 ? -11.043 24.057 4.047 1.00 43.38 94 ASP A O 1
ATOM 785 N N . GLU A 1 95 ? -12.114 26.062 3.769 1.00 45.69 95 GLU A N 1
ATOM 786 C CA . GLU A 1 95 ? -11.151 27.153 4.060 1.00 45.69 95 GLU A CA 1
ATOM 787 C C . GLU A 1 95 ? -9.669 27.058 3.635 1.00 45.69 95 GLU A C 1
ATOM 789 O O . GLU A 1 95 ? -8.870 26.287 4.213 1.00 45.69 95 GLU A O 1
#

Secondary structure (DSSP, 8-state):
-------------HHHHHHHHHHHHHHHHHTT--TTSHHHHHHHHHHHHHHH-SSHHHHHHHHHHHH---HHHHHHHHHSS---HHHHHTTS---

Radius of gyration: 16.44 Å; chains: 1; bounding box: 36×42×34 Å

pLDDT: mean 76.41, std 22.41, range [33.81, 97.94]